Protein AF-A0A7S3GYN6-F1 (afdb_monomer_lite)

Foldseek 3Di:
DDDDDPDDLVVVQVLVPDPLCCCPVCDPHRHHVVQQDADKDKAWPADADPAFGTKIKIFGPDDDPVPNAFRWIWMWGDGPPFWTKIWIAGPVRDIDMDITGD

Secondary structure (DSSP, 8-state):
-----SS-HHHHHHHHH-THHHHHHTBTTTB-TTTS--PEEEEEEEEEETTTEEEEEEEE----TTSTT---EEEEEEETTTEEEEEEE-TTS-EEEEEEE-

Sequence (102 aa):
GMRDVPYGWDVALENVTDAAHVAVAHHNTLANRYTDPCPVEIKFVRRSTNKDGFKFQFRNKWKTPERLEEDMVSEMEFRPPSYHRVTTKLKNGASLTVVNNF

InterPro domains:
  IPR050584 Cholesterol 7-desaturase [PTHR21266] (2-92)

Radius of gyration: 14.58 Å; chains: 1; bounding box: 39×26×34 Å

Structure (mmCIF, N/CA/C/O backbone):
data_AF-A0A7S3GYN6-F1
#
_entry.id   AF-A0A7S3GYN6-F1
#
loop_
_atom_site.group_PDB
_atom_site.id
_atom_site.type_symbol
_atom_site.label_atom_id
_atom_site.label_alt_id
_atom_site.label_comp_id
_atom_site.label_asym_id
_atom_site.label_entity_id
_atom_site.label_seq_id
_atom_site.pdbx_PDB_ins_code
_atom_site.Cartn_x
_atom_site.Cartn_y
_atom_site.Cartn_z
_atom_site.occupancy
_atom_site.B_iso_or_equiv
_atom_site.auth_seq_id
_atom_site.auth_comp_id
_atom_site.auth_asym_id
_atom_site.auth_atom_id
_atom_site.pdbx_PDB_model_num
ATOM 1 N N . GLY A 1 1 ? -15.840 10.246 -10.758 1.00 42.03 1 GLY A N 1
ATOM 2 C CA . GLY A 1 1 ? -17.171 9.650 -10.977 1.00 42.03 1 GLY A CA 1
ATOM 3 C C . GLY A 1 1 ? -17.169 8.261 -10.386 1.00 42.03 1 GLY A C 1
ATOM 4 O O . GLY A 1 1 ? -16.136 7.609 -10.474 1.00 42.03 1 GLY A O 1
ATOM 5 N N . MET A 1 2 ? -18.268 7.846 -9.762 1.00 53.78 2 MET A N 1
ATOM 6 C CA . MET A 1 2 ? -18.449 6.470 -9.292 1.00 53.78 2 MET A CA 1
ATOM 7 C C . MET A 1 2 ? -18.635 5.576 -10.522 1.00 53.78 2 MET A C 1
ATOM 9 O O . MET A 1 2 ? -19.379 5.947 -11.431 1.00 53.78 2 MET A O 1
ATOM 13 N N . ARG A 1 3 ? -17.876 4.484 -10.614 1.00 65.81 3 ARG A N 1
ATOM 14 C CA . ARG A 1 3 ? -17.974 3.519 -11.712 1.00 65.81 3 ARG A CA 1
ATOM 15 C C . ARG A 1 3 ? -18.302 2.166 -11.115 1.00 65.81 3 ARG A C 1
ATOM 17 O O . ARG A 1 3 ? -17.574 1.714 -10.235 1.00 65.81 3 ARG A O 1
ATOM 24 N N . ASP A 1 4 ? -19.354 1.545 -11.624 1.00 73.31 4 ASP A N 1
ATOM 25 C CA . ASP A 1 4 ? -19.670 0.168 -11.285 1.00 73.31 4 ASP A CA 1
ATOM 26 C C . ASP A 1 4 ? -18.646 -0.754 -11.938 1.00 73.31 4 ASP A C 1
ATOM 28 O O . ASP A 1 4 ? -18.277 -0.601 -13.107 1.00 73.31 4 ASP A O 1
ATOM 32 N N . VAL A 1 5 ? -18.170 -1.705 -11.152 1.00 72.12 5 VAL A N 1
ATOM 33 C CA . VAL A 1 5 ? -17.217 -2.723 -11.567 1.00 72.12 5 VAL A CA 1
ATOM 34 C C . VAL A 1 5 ? -17.864 -4.089 -11.350 1.00 72.12 5 VAL A C 1
ATOM 36 O O . VAL A 1 5 ? -18.527 -4.277 -10.331 1.00 72.12 5 VAL A O 1
ATOM 39 N N . PRO A 1 6 ? -17.739 -5.046 -12.289 1.00 81.81 6 PRO A N 1
ATOM 40 C CA . PRO A 1 6 ? -18.439 -6.330 -12.221 1.00 81.81 6 PRO A CA 1
ATOM 41 C C . PRO A 1 6 ? -17.745 -7.310 -11.255 1.00 81.81 6 PRO A C 1
ATOM 43 O O . PRO A 1 6 ? -17.468 -8.454 -11.608 1.00 81.81 6 PRO A O 1
ATOM 46 N N . TYR A 1 7 ? -17.420 -6.852 -10.047 1.00 78.44 7 TYR A N 1
ATOM 47 C CA . TYR A 1 7 ? -16.845 -7.646 -8.966 1.00 78.44 7 TYR A CA 1
ATOM 48 C C . TYR A 1 7 ? -17.280 -7.100 -7.600 1.00 78.44 7 TYR A C 1
ATOM 50 O O . TYR A 1 7 ? -17.644 -5.932 -7.469 1.00 78.44 7 TYR A O 1
ATOM 58 N N . GLY A 1 8 ? -17.267 -7.967 -6.584 1.00 80.06 8 GLY A N 1
ATOM 59 C CA . GLY A 1 8 ? -17.649 -7.609 -5.218 1.00 80.06 8 GLY A CA 1
ATOM 60 C C . GLY A 1 8 ? -16.673 -6.628 -4.559 1.00 80.06 8 GLY A C 1
ATOM 61 O O . GLY A 1 8 ? -15.515 -6.494 -4.960 1.00 80.06 8 GLY A O 1
ATOM 62 N N . TRP A 1 9 ? -17.144 -5.926 -3.526 1.00 78.81 9 TRP A N 1
ATOM 63 C CA . TRP A 1 9 ? -16.329 -4.970 -2.763 1.00 78.81 9 TRP A CA 1
ATOM 64 C C . TRP A 1 9 ? -15.111 -5.634 -2.094 1.00 78.81 9 TRP A C 1
ATOM 66 O O . TRP A 1 9 ? -14.088 -4.989 -1.884 1.00 78.81 9 TRP A O 1
ATOM 76 N N . ASP A 1 10 ? -15.214 -6.924 -1.784 1.00 81.62 10 ASP A N 1
ATOM 77 C CA . ASP A 1 10 ? -14.167 -7.776 -1.230 1.00 81.62 10 ASP A CA 1
ATOM 78 C C . ASP A 1 10 ? -13.009 -7.959 -2.217 1.00 81.62 10 ASP A C 1
ATOM 80 O O . ASP A 1 10 ? -11.854 -7.734 -1.857 1.00 81.62 10 ASP A O 1
ATOM 84 N N . VAL A 1 11 ? -13.322 -8.243 -3.484 1.00 83.56 11 VAL A N 1
ATOM 85 C CA . VAL A 1 11 ? -12.334 -8.328 -4.572 1.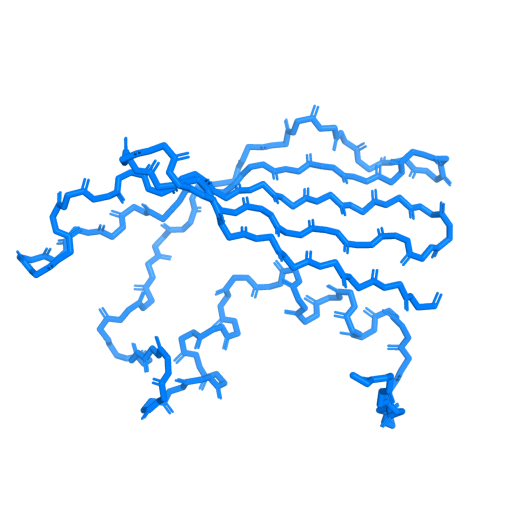00 83.56 11 VAL A CA 1
ATOM 86 C C . VAL A 1 11 ? -11.662 -6.972 -4.797 1.00 83.56 11 VAL A C 1
ATOM 88 O O . VAL A 1 11 ? -10.453 -6.891 -5.018 1.00 83.56 11 VAL A O 1
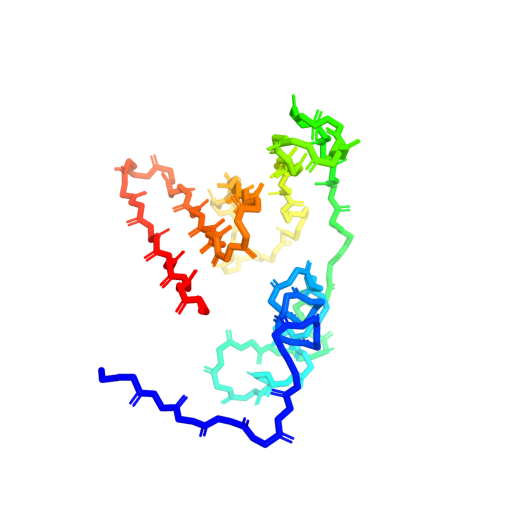ATOM 91 N N . ALA A 1 12 ? -12.431 -5.884 -4.702 1.00 79.88 12 ALA A N 1
ATOM 92 C CA . ALA A 1 12 ? -11.902 -4.528 -4.810 1.00 79.88 12 ALA A CA 1
ATOM 93 C C . ALA A 1 12 ? -10.931 -4.193 -3.666 1.00 79.88 12 ALA A C 1
ATOM 95 O O . ALA A 1 12 ? -9.875 -3.600 -3.896 1.00 79.88 12 ALA A O 1
ATOM 96 N N . LEU A 1 13 ? -11.291 -4.566 -2.434 1.00 82.25 13 LEU A N 1
ATOM 97 C CA . LEU A 1 13 ? -10.456 -4.383 -1.252 1.00 82.25 13 LEU A CA 1
ATOM 98 C C . LEU A 1 13 ? -9.148 -5.161 -1.398 1.00 82.25 13 LEU A C 1
ATOM 100 O O . LEU A 1 13 ? -8.087 -4.557 -1.266 1.00 82.25 13 LEU A O 1
ATOM 104 N N . GLU A 1 14 ? -9.219 -6.455 -1.720 1.00 83.62 14 GLU A N 1
ATOM 105 C CA . GLU A 1 14 ? -8.042 -7.308 -1.914 1.00 83.62 14 GLU A CA 1
ATOM 106 C C . GLU A 1 14 ? -7.103 -6.731 -2.977 1.00 83.62 14 GLU A C 1
ATOM 108 O O . GLU A 1 14 ? -5.910 -6.565 -2.724 1.00 83.62 14 GLU A O 1
ATOM 113 N N . ASN A 1 15 ? -7.647 -6.347 -4.135 1.00 83.88 15 ASN A N 1
ATOM 114 C CA . ASN A 1 15 ? -6.851 -5.830 -5.241 1.00 83.88 15 ASN A CA 1
ATOM 115 C C . ASN A 1 15 ? -6.122 -4.530 -4.879 1.00 83.88 15 ASN A C 1
ATOM 117 O O . ASN A 1 15 ? -4.920 -4.415 -5.098 1.00 83.88 15 ASN A O 1
ATOM 121 N N . VAL A 1 16 ? -6.824 -3.567 -4.273 1.00 79.94 16 VAL A N 1
ATOM 122 C CA . VAL A 1 16 ? -6.209 -2.293 -3.870 1.00 79.94 16 VAL A CA 1
ATOM 123 C C . VAL A 1 16 ? -5.186 -2.509 -2.746 1.00 79.94 16 VAL A C 1
ATOM 125 O O . VAL A 1 16 ? -4.215 -1.757 -2.660 1.00 79.94 16 VAL A O 1
ATOM 128 N N . THR A 1 17 ? -5.378 -3.531 -1.905 1.00 81.69 17 THR A N 1
ATOM 129 C CA . THR A 1 17 ? -4.468 -3.905 -0.813 1.00 81.69 17 THR A CA 1
ATOM 130 C C . THR A 1 17 ? -3.213 -4.653 -1.266 1.00 81.69 17 THR A C 1
ATOM 132 O O . THR A 1 17 ? -2.179 -4.550 -0.600 1.00 81.69 17 THR A O 1
ATOM 135 N N . ASP A 1 18 ? -3.252 -5.350 -2.399 1.00 82.19 18 ASP A N 1
ATOM 136 C CA . ASP A 1 18 ? -2.100 -6.064 -2.943 1.00 82.19 18 ASP A CA 1
ATOM 137 C C . ASP A 1 18 ? -1.072 -5.105 -3.561 1.00 82.19 18 ASP A C 1
ATOM 139 O O . ASP A 1 18 ? -1.280 -4.536 -4.628 1.00 82.19 18 ASP A O 1
ATOM 143 N N . ALA A 1 19 ? 0.093 -4.956 -2.931 1.00 73.50 19 ALA A N 1
ATOM 144 C CA . ALA A 1 19 ? 1.164 -4.117 -3.465 1.00 73.50 19 ALA A CA 1
ATOM 145 C C . ALA A 1 19 ? 1.732 -4.628 -4.807 1.00 73.50 19 ALA A C 1
ATOM 147 O O . ALA A 1 19 ? 2.283 -3.837 -5.577 1.00 73.50 19 ALA A O 1
ATOM 148 N N . ALA A 1 20 ? 1.608 -5.925 -5.110 1.00 77.62 20 ALA A N 1
ATOM 149 C CA . ALA A 1 20 ? 2.137 -6.503 -6.341 1.00 77.62 20 ALA A CA 1
ATOM 150 C C . ALA A 1 20 ? 1.315 -6.117 -7.582 1.00 77.62 20 ALA A C 1
ATOM 152 O O . ALA A 1 20 ? 1.872 -6.086 -8.687 1.00 77.62 20 ALA A O 1
ATOM 153 N N . HIS A 1 21 ? 0.030 -5.762 -7.425 1.00 82.38 21 HIS A N 1
ATOM 154 C CA . HIS A 1 21 ? -0.826 -5.421 -8.564 1.00 82.38 21 HIS A CA 1
ATOM 155 C C . HIS A 1 21 ? -0.271 -4.236 -9.357 1.00 82.38 21 HIS A C 1
ATOM 157 O O . HIS A 1 21 ? -0.407 -4.215 -10.574 1.00 82.38 21 HIS A O 1
ATOM 163 N N . VAL A 1 22 ? 0.388 -3.269 -8.708 1.00 74.81 22 VAL A N 1
ATOM 164 C CA . VAL A 1 22 ? 0.831 -2.044 -9.388 1.00 74.81 22 VAL A CA 1
ATOM 165 C C . VAL A 1 22 ? 1.852 -2.366 -10.476 1.00 74.81 22 VAL A C 1
ATOM 167 O O . VAL A 1 22 ? 1.681 -1.965 -11.625 1.00 74.81 22 VAL A O 1
ATOM 170 N N . ALA A 1 23 ? 2.882 -3.148 -10.144 1.00 75.06 23 ALA A N 1
ATOM 171 C CA . ALA A 1 23 ? 3.929 -3.509 -11.096 1.00 75.06 23 ALA A CA 1
ATOM 172 C C . ALA A 1 23 ? 3.396 -4.379 -12.245 1.00 75.06 23 ALA A C 1
ATOM 174 O O . ALA A 1 23 ? 3.878 -4.270 -13.372 1.00 75.06 23 ALA A O 1
ATOM 175 N N . VAL A 1 24 ? 2.406 -5.233 -11.967 1.00 78.38 24 VAL A N 1
ATOM 176 C CA . VAL A 1 24 ? 1.886 -6.215 -12.928 1.00 78.38 24 VAL A CA 1
ATOM 177 C C . VAL A 1 24 ? 0.742 -5.650 -13.774 1.00 78.38 24 VAL A C 1
ATOM 179 O O . VAL A 1 24 ? 0.813 -5.699 -15.000 1.00 78.38 24 VAL A O 1
ATOM 182 N N . ALA A 1 25 ? -0.298 -5.104 -13.145 1.00 80.12 25 ALA A N 1
ATOM 183 C CA . ALA A 1 25 ? -1.513 -4.617 -13.797 1.00 80.12 25 ALA A CA 1
ATOM 184 C C . ALA A 1 25 ? -1.341 -3.231 -14.437 1.00 80.12 25 ALA A C 1
ATOM 186 O O . ALA A 1 25 ? -1.998 -2.934 -15.433 1.00 80.12 25 ALA A O 1
ATOM 187 N N . HIS A 1 26 ? -0.434 -2.399 -13.914 1.00 75.69 26 HIS A N 1
ATOM 188 C CA . HIS A 1 26 ? -0.103 -1.090 -14.493 1.00 75.69 26 HIS A CA 1
ATOM 189 C C . HIS A 1 26 ? 1.249 -1.086 -15.216 1.00 75.69 26 HIS A C 1
ATOM 191 O O . HIS A 1 26 ? 1.881 -0.036 -15.378 1.00 75.69 26 HIS A O 1
ATOM 197 N N . HIS A 1 27 ? 1.686 -2.260 -15.685 1.00 79.06 27 HIS A N 1
ATOM 198 C CA . HIS A 1 27 ? 2.870 -2.377 -16.522 1.00 79.06 27 HIS A CA 1
ATOM 199 C C . HIS A 1 27 ? 2.742 -1.488 -17.772 1.00 79.06 27 HIS A C 1
ATOM 201 O O . HIS A 1 27 ? 1.707 -1.494 -18.437 1.00 79.06 27 HIS A O 1
ATOM 207 N N . ASN A 1 28 ? 3.796 -0.734 -18.092 1.00 77.12 28 ASN A N 1
ATOM 208 C CA . ASN A 1 28 ? 3.882 0.210 -19.218 1.00 77.12 28 ASN A CA 1
ATOM 209 C C . ASN A 1 28 ? 3.029 1.482 -19.082 1.00 77.12 28 ASN A C 1
ATOM 211 O O . ASN A 1 28 ? 3.029 2.299 -20.000 1.00 77.12 28 ASN A O 1
ATOM 215 N N . THR A 1 29 ? 2.331 1.683 -17.958 1.00 75.88 29 THR A N 1
ATOM 216 C CA . THR A 1 29 ? 1.601 2.933 -17.682 1.00 75.88 29 THR A CA 1
ATOM 217 C C . THR A 1 29 ? 2.142 3.642 -16.448 1.00 75.88 29 THR A C 1
ATOM 219 O O . THR A 1 29 ? 2.657 4.750 -16.561 1.00 75.88 29 THR A O 1
ATOM 222 N N . LEU A 1 30 ? 2.061 3.001 -15.280 1.00 67.00 30 LEU A N 1
ATOM 223 C CA . LEU A 1 30 ? 2.489 3.571 -13.996 1.00 67.00 30 LEU A CA 1
ATOM 224 C C . LEU A 1 30 ? 3.678 2.825 -13.375 1.00 67.00 30 LEU A C 1
ATOM 226 O O . LEU A 1 30 ? 4.312 3.353 -12.462 1.00 67.00 30 LEU A O 1
ATOM 230 N N . ALA A 1 31 ? 3.987 1.619 -13.859 1.00 70.56 31 ALA A N 1
ATOM 231 C CA . ALA A 1 31 ? 5.086 0.803 -13.354 1.00 70.56 31 ALA A CA 1
ATOM 232 C C . ALA A 1 31 ? 5.684 -0.133 -14.422 1.00 70.56 31 ALA A C 1
ATOM 234 O O . ALA A 1 31 ? 5.160 -0.296 -15.529 1.00 70.56 31 ALA A O 1
ATOM 235 N N . ASN A 1 32 ? 6.796 -0.782 -14.082 1.00 76.62 32 ASN A N 1
ATOM 236 C CA . ASN A 1 32 ? 7.460 -1.796 -14.892 1.00 76.62 32 ASN A CA 1
ATOM 237 C C . ASN A 1 32 ? 7.572 -3.126 -14.136 1.00 76.62 32 ASN A C 1
ATOM 239 O O . ASN A 1 32 ? 8.326 -3.247 -13.180 1.00 76.62 32 ASN A O 1
ATOM 243 N N . ARG A 1 33 ? 6.889 -4.168 -14.616 1.00 81.50 33 ARG A N 1
ATOM 244 C CA . ARG A 1 33 ? 6.869 -5.494 -13.983 1.00 81.50 33 ARG A CA 1
ATOM 245 C C . ARG A 1 33 ? 8.225 -6.191 -13.848 1.00 81.50 33 ARG A C 1
ATOM 247 O O . ARG A 1 33 ? 8.297 -7.190 -13.147 1.00 81.50 33 ARG A O 1
ATOM 254 N N . TYR A 1 34 ? 9.252 -5.750 -14.567 1.00 82.50 34 TYR A N 1
ATOM 255 C CA . TYR A 1 34 ? 10.580 -6.369 -14.557 1.00 82.50 34 TYR A CA 1
ATOM 256 C C . TYR A 1 34 ? 11.578 -5.590 -13.706 1.00 82.50 34 TYR A C 1
ATOM 258 O O . TYR A 1 34 ? 12.549 -6.168 -13.229 1.00 82.50 34 TYR A O 1
ATOM 266 N N . THR A 1 35 ? 11.341 -4.293 -13.517 1.00 76.62 35 THR A N 1
ATOM 267 C CA . THR A 1 35 ? 12.283 -3.391 -12.845 1.00 76.62 35 THR A CA 1
ATOM 268 C C . THR A 1 35 ? 11.688 -2.671 -11.647 1.00 76.62 35 THR A C 1
ATOM 270 O O . THR A 1 35 ? 12.412 -1.938 -11.004 1.00 76.62 35 THR A O 1
ATOM 273 N N . ASP A 1 36 ? 10.398 -2.818 -11.357 1.00 71.31 36 ASP A N 1
ATOM 274 C CA . ASP A 1 36 ? 9.747 -2.193 -10.203 1.00 71.31 36 ASP A CA 1
ATOM 275 C C . ASP A 1 36 ? 9.310 -3.166 -9.092 1.00 71.31 36 ASP A C 1
ATOM 277 O O . ASP A 1 36 ? 9.100 -2.678 -7.977 1.00 71.31 36 ASP A O 1
ATOM 281 N N . PRO A 1 37 ? 9.155 -4.502 -9.293 1.00 75.69 37 PRO A N 1
ATOM 282 C CA . PRO A 1 37 ? 8.858 -5.391 -8.177 1.00 75.69 37 PRO A CA 1
ATOM 283 C C . PRO A 1 37 ? 9.960 -5.349 -7.128 1.00 75.69 37 PRO A C 1
ATOM 285 O O . PRO A 1 37 ? 11.129 -5.599 -7.404 1.00 75.69 37 PRO A O 1
ATOM 288 N N . CYS A 1 38 ? 9.558 -5.096 -5.894 1.00 72.75 38 CYS A N 1
ATOM 289 C CA . CYS A 1 38 ? 10.455 -4.866 -4.782 1.00 72.75 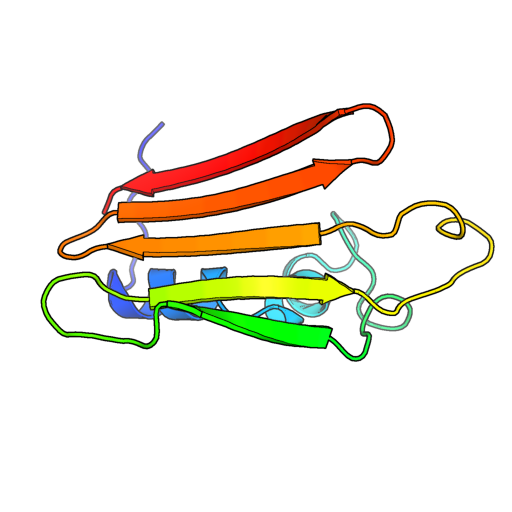38 CYS A CA 1
ATOM 290 C C . CYS A 1 38 ? 9.949 -5.592 -3.534 1.00 72.75 38 CYS A C 1
ATOM 292 O O . CYS A 1 38 ? 8.734 -5.707 -3.338 1.00 72.75 38 CYS A O 1
ATOM 294 N N . PRO A 1 39 ? 10.839 -6.010 -2.623 1.00 75.00 39 PRO A N 1
ATOM 295 C CA . PRO A 1 39 ? 10.412 -6.385 -1.288 1.00 75.00 39 PRO A CA 1
ATOM 296 C C . PRO A 1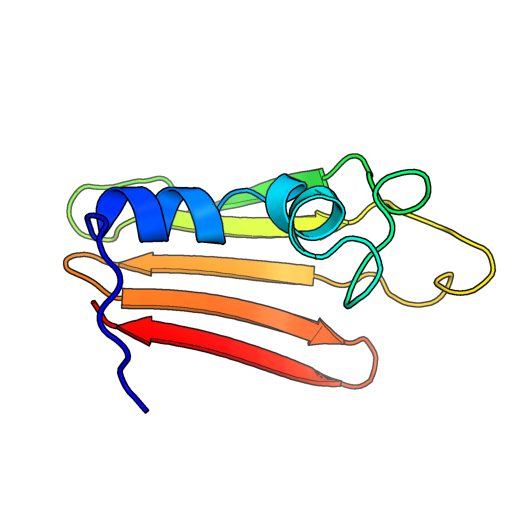 39 ? 9.688 -5.212 -0.620 1.00 75.00 39 PRO A C 1
ATOM 298 O O . PRO A 1 39 ? 10.219 -4.100 -0.533 1.00 75.00 39 PRO A O 1
ATOM 301 N N . VAL A 1 40 ? 8.477 -5.475 -0.137 1.00 76.50 40 VAL A N 1
ATOM 302 C CA . VAL A 1 40 ? 7.686 -4.516 0.631 1.00 76.50 40 VAL A CA 1
ATOM 303 C C . VAL A 1 40 ? 7.846 -4.841 2.107 1.00 76.50 40 VAL A C 1
ATOM 305 O O . VAL A 1 40 ? 7.647 -5.977 2.533 1.00 76.50 40 VAL A O 1
ATOM 308 N N . GLU A 1 41 ? 8.202 -3.841 2.905 1.00 81.25 41 GLU A N 1
ATOM 309 C CA . GLU A 1 41 ? 8.120 -3.963 4.357 1.00 81.25 41 GLU A CA 1
ATOM 310 C C . GLU A 1 41 ? 6.748 -3.489 4.817 1.00 81.25 41 GLU A C 1
ATOM 312 O O . GLU A 1 41 ? 6.392 -2.335 4.585 1.00 81.25 41 GLU A O 1
ATOM 317 N N . ILE A 1 42 ? 5.999 -4.365 5.487 1.00 85.62 42 ILE A N 1
ATOM 318 C CA . ILE A 1 42 ? 4.676 -4.062 6.035 1.00 85.62 42 ILE A CA 1
ATOM 319 C C . ILE A 1 42 ? 4.773 -3.957 7.556 1.00 85.62 42 ILE A C 1
ATOM 321 O O . ILE A 1 42 ? 5.211 -4.883 8.237 1.00 85.62 42 ILE A O 1
ATOM 325 N N . LYS A 1 43 ? 4.301 -2.837 8.100 1.00 89.75 43 LYS A N 1
ATOM 326 C CA . LYS A 1 43 ? 4.158 -2.594 9.534 1.00 89.75 43 LYS A CA 1
ATOM 327 C C . LYS A 1 43 ? 2.688 -2.385 9.872 1.00 89.75 43 LYS A C 1
ATOM 329 O O . LYS A 1 43 ? 2.105 -1.354 9.539 1.00 89.75 43 LYS A O 1
ATOM 334 N N . PHE A 1 44 ? 2.091 -3.329 10.590 1.00 89.25 44 PHE A N 1
ATOM 335 C CA . PHE A 1 44 ? 0.726 -3.173 11.091 1.00 89.25 44 PHE A CA 1
ATOM 336 C C . PHE A 1 44 ? 0.663 -2.067 12.152 1.00 89.25 44 PHE A C 1
ATOM 338 O O . PHE A 1 44 ? 1.327 -2.139 13.184 1.00 89.25 44 PHE A O 1
ATOM 345 N N . VAL A 1 45 ? -0.150 -1.044 11.889 1.00 91.94 45 VAL A N 1
ATOM 346 C CA . VAL A 1 45 ? -0.444 0.064 12.813 1.00 91.94 45 VAL A CA 1
ATOM 347 C C . VAL A 1 45 ? -1.683 -0.263 13.648 1.00 91.94 45 VAL A C 1
ATOM 349 O O . VAL A 1 45 ? -1.735 0.043 14.835 1.00 91.94 45 VAL A O 1
ATOM 352 N N . ARG A 1 46 ? -2.668 -0.929 13.037 1.00 91.81 46 ARG A N 1
ATOM 353 C CA . ARG A 1 46 ? -3.863 -1.477 13.683 1.00 91.81 46 ARG A CA 1
ATOM 354 C C . ARG A 1 46 ? -4.081 -2.889 13.153 1.00 91.81 46 ARG A C 1
ATOM 356 O O . ARG A 1 46 ? -4.216 -3.075 11.943 1.00 91.81 46 ARG A O 1
ATOM 363 N N . ARG A 1 47 ? -4.102 -3.878 14.052 1.00 87.56 47 ARG A N 1
ATOM 364 C CA . ARG A 1 47 ? -4.477 -5.252 13.685 1.00 87.56 47 ARG A CA 1
ATOM 365 C C . ARG A 1 47 ? -5.941 -5.288 13.255 1.00 87.56 47 ARG A C 1
ATOM 367 O O . ARG A 1 47 ? -6.732 -4.480 13.728 1.00 87.56 47 ARG A O 1
ATOM 374 N N . SER A 1 48 ? -6.270 -6.243 12.392 1.00 86.31 48 SER A N 1
ATOM 375 C CA . SER A 1 48 ? -7.635 -6.436 11.910 1.00 86.31 48 SER A CA 1
ATOM 376 C C . SER A 1 48 ? -8.596 -6.746 13.058 1.00 86.31 48 SER A C 1
ATOM 378 O O . SER A 1 48 ? -8.352 -7.666 13.841 1.00 86.31 48 SER A O 1
ATOM 380 N N . THR A 1 49 ? -9.688 -5.988 13.144 1.00 86.81 49 THR A N 1
ATOM 381 C CA . THR A 1 49 ? -10.855 -6.309 13.972 1.00 86.81 49 THR A CA 1
ATOM 382 C C . THR A 1 49 ? -12.131 -6.154 13.150 1.00 86.81 49 THR A C 1
ATOM 384 O O . THR A 1 49 ? -12.179 -5.416 12.165 1.00 86.81 49 THR A O 1
ATOM 387 N N . ASN A 1 50 ? -13.197 -6.823 13.582 1.00 81.62 50 ASN A N 1
ATOM 388 C CA . ASN A 1 50 ? -14.519 -6.718 12.964 1.00 81.62 50 ASN A CA 1
ATOM 389 C C . ASN A 1 50 ? -15.193 -5.346 13.156 1.00 81.62 50 ASN A C 1
ATOM 391 O O . ASN A 1 50 ? -16.184 -5.072 12.487 1.00 81.62 50 ASN A O 1
ATOM 395 N N . LYS A 1 51 ? -14.683 -4.495 14.056 1.00 85.88 51 LYS A N 1
ATOM 396 C CA . LYS A 1 51 ? -15.245 -3.165 14.338 1.00 85.88 51 LYS A CA 1
ATOM 397 C C . LYS A 1 51 ? -14.445 -2.040 13.692 1.00 85.88 51 LYS A C 1
ATOM 399 O O . LYS A 1 51 ? -15.023 -1.149 13.085 1.00 85.88 51 LYS A O 1
ATOM 404 N N . ASP A 1 52 ? -13.120 -2.108 13.785 1.00 86.31 52 ASP A N 1
ATOM 405 C CA . ASP A 1 52 ? -12.231 -1.000 13.417 1.00 86.31 52 ASP A CA 1
ATOM 406 C C . ASP A 1 52 ? -11.441 -1.268 12.128 1.00 86.31 52 ASP A C 1
ATOM 408 O O . ASP A 1 52 ? -10.636 -0.435 11.699 1.00 86.31 52 ASP A O 1
ATOM 412 N N . GLY A 1 53 ? -11.640 -2.434 11.506 1.00 91.12 53 GLY A N 1
ATOM 413 C CA . GLY A 1 53 ? -10.895 -2.859 10.326 1.00 91.12 53 GLY A CA 1
ATOM 414 C C . GLY A 1 53 ? -9.406 -2.994 10.619 1.00 91.12 53 GLY A C 1
ATOM 415 O O . GLY A 1 53 ? -9.008 -3.372 11.721 1.00 91.12 53 GLY A O 1
ATOM 416 N N . PHE A 1 54 ? -8.566 -2.666 9.641 1.00 92.06 54 PHE A N 1
ATOM 417 C CA . PHE A 1 54 ? -7.114 -2.770 9.754 1.00 92.06 54 PHE A CA 1
ATOM 418 C C . PHE A 1 54 ? -6.423 -1.519 9.232 1.00 92.06 54 PHE A C 1
ATOM 420 O O . PHE A 1 54 ? -6.971 -0.737 8.453 1.00 92.06 54 PHE A O 1
ATOM 427 N N . LYS A 1 55 ? -5.185 -1.335 9.678 1.00 93.62 55 LYS A N 1
ATOM 428 C CA . LYS A 1 55 ? -4.329 -0.259 9.205 1.00 93.62 55 LYS A CA 1
ATOM 429 C C . LYS A 1 55 ? -2.891 -0.723 9.187 1.00 93.62 55 LYS A C 1
ATOM 431 O O . LYS A 1 55 ? -2.395 -1.226 10.196 1.00 93.62 55 LYS A O 1
ATOM 436 N N . PHE A 1 56 ? -2.199 -0.516 8.083 1.00 91.31 56 PHE A N 1
ATOM 437 C CA . PHE A 1 56 ? -0.781 -0.819 8.002 1.00 91.31 56 PHE A CA 1
ATOM 438 C C . PHE A 1 56 ? -0.049 0.231 7.184 1.00 91.31 56 PHE A C 1
ATOM 440 O O . PHE A 1 56 ? -0.616 0.907 6.330 1.00 91.31 56 PHE A O 1
ATOM 447 N N . GLN A 1 57 ? 1.228 0.376 7.492 1.00 89.69 57 GLN A N 1
ATOM 448 C CA . GLN A 1 57 ? 2.163 1.137 6.692 1.00 89.69 57 GLN A CA 1
ATOM 449 C C . GLN A 1 57 ? 2.962 0.167 5.849 1.00 89.69 57 GLN A C 1
ATOM 451 O O . GLN A 1 57 ? 3.344 -0.898 6.332 1.00 89.69 57 GLN A O 1
ATOM 456 N N . PHE A 1 58 ? 3.226 0.544 4.611 1.00 83.44 58 PHE A N 1
ATOM 457 C CA . PHE A 1 58 ? 4.131 -0.190 3.760 1.00 83.44 58 PHE A CA 1
ATOM 458 C C . PHE A 1 58 ? 5.204 0.733 3.203 1.00 83.44 58 PHE A C 1
ATOM 460 O O . PHE A 1 58 ? 4.951 1.888 2.846 1.00 83.44 58 PHE A O 1
ATOM 467 N N . ARG A 1 59 ? 6.429 0.214 3.191 1.00 78.25 59 ARG A N 1
ATOM 468 C CA . ARG A 1 59 ? 7.603 0.880 2.640 1.00 78.25 59 ARG A CA 1
ATOM 469 C C . ARG A 1 59 ? 8.108 0.069 1.472 1.00 78.25 59 ARG A C 1
ATOM 471 O O . ARG A 1 59 ? 8.341 -1.136 1.592 1.00 78.25 59 ARG A O 1
ATOM 478 N N . ASN A 1 60 ? 8.290 0.758 0.360 1.00 70.25 60 ASN A N 1
ATOM 479 C CA . ASN A 1 60 ? 8.989 0.204 -0.773 1.00 70.25 60 ASN A CA 1
ATOM 480 C C . ASN A 1 60 ? 10.500 0.305 -0.496 1.00 70.25 60 ASN A C 1
ATOM 482 O O . ASN A 1 60 ? 10.998 1.393 -0.222 1.00 70.25 60 ASN A O 1
ATOM 486 N N . LYS A 1 61 ? 11.221 -0.824 -0.509 1.00 67.75 61 LYS A N 1
ATOM 487 C CA . LYS A 1 61 ? 12.682 -0.856 -0.291 1.00 67.75 61 LYS A CA 1
ATOM 488 C C . LYS A 1 61 ? 13.498 -0.689 -1.575 1.00 67.75 61 LYS A C 1
ATOM 490 O O . LYS A 1 61 ? 14.720 -0.837 -1.542 1.00 67.75 61 LYS A O 1
ATOM 495 N N . TRP A 1 62 ? 12.840 -0.425 -2.698 1.00 59.44 62 TRP A N 1
ATOM 496 C CA . TRP A 1 62 ? 13.485 -0.258 -3.988 1.00 59.44 62 TRP A CA 1
ATOM 497 C C . TRP A 1 62 ? 14.410 0.960 -4.003 1.00 59.44 62 TRP A C 1
ATOM 499 O O . TRP A 1 62 ? 14.032 2.052 -3.589 1.00 59.44 62 TRP A O 1
ATOM 509 N N . LYS A 1 63 ? 15.627 0.767 -4.513 1.00 54.34 63 LYS A N 1
ATOM 510 C CA . LYS A 1 63 ? 16.611 1.826 -4.744 1.00 54.34 63 LYS A CA 1
ATOM 511 C C . LYS A 1 63 ? 17.137 1.682 -6.171 1.00 54.34 63 LYS A C 1
ATOM 513 O O . LYS A 1 63 ? 18.137 1.003 -6.379 1.00 54.34 63 LYS A O 1
ATOM 518 N N . THR A 1 64 ? 16.466 2.274 -7.160 1.00 52.16 64 THR A N 1
ATOM 519 C CA . THR A 1 64 ? 17.090 2.496 -8.479 1.00 52.16 64 THR A CA 1
ATOM 520 C C . THR A 1 64 ? 17.780 3.850 -8.519 1.00 52.16 64 THR A C 1
ATOM 522 O O .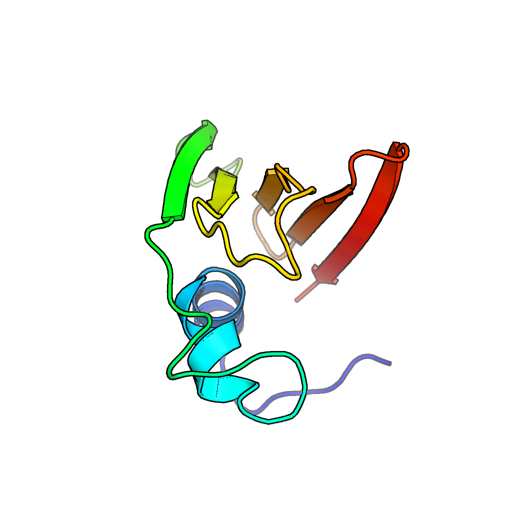 THR A 1 64 ? 17.295 4.763 -7.851 1.00 52.16 64 THR A O 1
ATOM 525 N N . PRO A 1 65 ? 18.848 4.010 -9.328 1.00 50.38 65 PRO A N 1
ATOM 526 C CA . PRO A 1 65 ? 19.529 5.282 -9.566 1.00 50.38 65 PRO A CA 1
ATOM 527 C C . PRO A 1 65 ? 18.590 6.453 -9.908 1.00 50.38 65 PRO A C 1
ATOM 529 O O . PRO A 1 65 ? 18.860 7.578 -9.499 1.00 50.38 65 PRO A O 1
ATOM 532 N N . GLU A 1 66 ? 17.461 6.200 -10.585 1.00 53.56 66 GLU A N 1
ATOM 533 C CA . GLU A 1 66 ? 16.476 7.239 -10.928 1.00 53.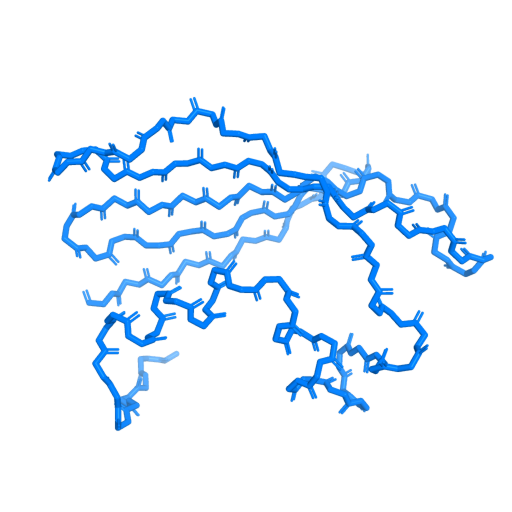56 66 GLU A CA 1
ATOM 534 C C . GLU A 1 66 ? 15.407 7.492 -9.843 1.00 53.56 66 GLU A C 1
ATOM 536 O O . GLU A 1 66 ? 14.715 8.505 -9.895 1.00 53.56 66 GLU A O 1
ATOM 541 N N . ARG A 1 67 ? 15.256 6.597 -8.852 1.00 54.75 67 ARG A N 1
ATOM 542 C CA . ARG A 1 67 ? 14.294 6.703 -7.727 1.00 54.75 67 ARG A CA 1
ATOM 543 C C . ARG A 1 67 ? 14.986 6.768 -6.353 1.00 54.75 67 ARG A C 1
ATOM 545 O O . ARG A 1 67 ? 14.351 6.517 -5.333 1.00 54.75 67 ARG A O 1
ATOM 552 N N . LEU A 1 68 ? 16.278 7.119 -6.315 1.00 47.78 68 LEU A N 1
ATOM 553 C CA . LEU A 1 68 ? 17.144 7.099 -5.119 1.00 47.78 68 LEU A CA 1
ATOM 554 C C . LEU A 1 68 ? 16.644 7.937 -3.934 1.00 47.78 68 LEU A C 1
ATOM 556 O O . LEU A 1 68 ? 17.132 7.757 -2.818 1.00 47.78 68 LEU A O 1
ATOM 560 N N . GLU A 1 69 ? 15.712 8.859 -4.154 1.00 47.78 69 GLU A N 1
ATOM 561 C CA . GLU A 1 69 ? 15.387 9.883 -3.169 1.00 47.78 69 GLU A CA 1
ATOM 562 C C . GLU A 1 69 ? 14.186 9.579 -2.277 1.00 47.78 69 GLU A C 1
ATOM 564 O O . GLU A 1 69 ? 14.055 10.235 -1.252 1.00 47.78 69 GLU A O 1
ATOM 569 N N . GLU A 1 70 ? 13.318 8.609 -2.548 1.00 55.41 70 GLU A N 1
ATOM 570 C CA . GLU A 1 70 ? 12.039 8.586 -1.827 1.00 55.41 70 GLU A CA 1
ATOM 571 C C . GLU A 1 70 ? 11.852 7.338 -0.965 1.00 55.41 70 GLU A C 1
ATOM 573 O O . GLU A 1 70 ? 11.346 6.312 -1.409 1.00 55.41 70 GLU A O 1
ATOM 578 N N . ASP A 1 71 ? 12.178 7.473 0.328 1.00 59.78 71 ASP A N 1
ATOM 579 C CA . ASP A 1 71 ? 11.556 6.689 1.404 1.00 59.78 71 ASP A CA 1
ATOM 580 C C . ASP A 1 71 ? 10.048 7.013 1.432 1.00 59.78 71 ASP A C 1
ATOM 582 O O . ASP A 1 71 ? 9.544 7.707 2.320 1.00 59.78 71 ASP A O 1
ATOM 586 N N . MET A 1 72 ? 9.317 6.558 0.413 1.00 68.31 72 MET A N 1
ATOM 587 C CA . MET A 1 72 ? 7.874 6.707 0.330 1.00 68.31 72 MET A CA 1
ATOM 588 C C . MET A 1 72 ? 7.254 5.809 1.392 1.00 68.31 72 MET A C 1
ATOM 590 O O . MET A 1 72 ? 7.356 4.579 1.348 1.00 68.31 72 MET A O 1
ATOM 594 N N . VAL A 1 73 ? 6.589 6.436 2.356 1.00 78.19 73 VAL A N 1
ATOM 595 C CA . VAL A 1 73 ? 5.765 5.719 3.323 1.00 78.19 73 VAL A CA 1
ATOM 596 C C . VAL A 1 73 ? 4.332 5.833 2.859 1.00 78.19 73 VAL A C 1
ATOM 598 O O . VAL A 1 73 ? 3.765 6.930 2.814 1.00 78.19 73 VAL A O 1
ATOM 601 N N . SER A 1 74 ? 3.758 4.685 2.531 1.00 84.44 74 SER A N 1
ATOM 602 C CA . SER A 1 74 ? 2.341 4.582 2.238 1.00 84.44 74 SER A CA 1
ATOM 603 C C . SER A 1 74 ? 1.618 3.981 3.427 1.00 84.44 74 SER A C 1
ATOM 605 O O . SER A 1 74 ? 2.129 3.101 4.118 1.00 84.44 74 SER A O 1
ATOM 607 N N . GLU A 1 75 ? 0.425 4.481 3.688 1.00 90.38 75 GLU A N 1
ATOM 608 C CA . GLU A 1 75 ? -0.454 4.011 4.737 1.00 90.38 75 GLU A CA 1
ATOM 609 C C . GLU A 1 75 ? -1.767 3.574 4.112 1.00 90.38 75 GLU A C 1
ATOM 611 O O . GLU A 1 75 ? -2.397 4.338 3.383 1.00 90.38 75 GLU A O 1
ATOM 616 N N . MET A 1 76 ? -2.174 2.351 4.419 1.00 90.69 76 MET A N 1
ATOM 617 C CA . MET A 1 76 ? -3.447 1.797 4.004 1.00 90.69 76 MET A CA 1
ATOM 618 C C . MET A 1 76 ? -4.339 1.604 5.218 1.00 90.69 76 MET A C 1
ATOM 620 O O . MET A 1 76 ? -3.920 1.051 6.237 1.00 90.69 76 MET A O 1
ATOM 624 N N . GLU A 1 77 ? -5.575 2.066 5.104 1.00 92.88 77 GLU A N 1
ATOM 625 C CA . GLU A 1 77 ? -6.583 1.965 6.141 1.00 92.88 77 GLU A CA 1
ATOM 626 C C . GLU A 1 77 ? -7.895 1.461 5.559 1.00 92.88 77 GLU A C 1
ATOM 628 O O . GLU A 1 77 ? -8.477 2.094 4.681 1.00 92.88 77 GLU A O 1
ATOM 633 N N . PHE A 1 78 ? -8.383 0.366 6.129 1.00 91.06 78 PHE A N 1
ATOM 634 C CA . PHE A 1 78 ? -9.746 -0.096 5.946 1.00 91.06 78 PHE A CA 1
ATOM 635 C C . PHE A 1 78 ? -10.541 0.116 7.238 1.00 91.06 78 PHE A C 1
ATOM 637 O O . PHE A 1 78 ? -10.046 -0.172 8.337 1.00 91.06 78 PHE A O 1
ATOM 644 N N . ARG A 1 79 ? -11.779 0.603 7.116 1.00 90.44 79 ARG A N 1
ATOM 645 C CA . ARG A 1 79 ? -12.778 0.594 8.191 1.00 90.44 79 ARG A CA 1
ATOM 646 C C . ARG A 1 79 ? -14.104 0.047 7.654 1.00 90.44 79 ARG A C 1
ATOM 648 O O . ARG A 1 79 ? -14.594 0.561 6.647 1.00 90.44 79 ARG A O 1
ATOM 655 N N . PRO A 1 80 ? -14.713 -0.939 8.333 1.00 85.31 80 PRO A N 1
ATOM 656 C CA . PRO A 1 80 ? -16.054 -1.389 8.002 1.00 85.31 80 PRO A CA 1
ATOM 657 C C . PRO A 1 80 ? -17.073 -0.232 8.048 1.00 85.31 80 PRO A C 1
ATOM 659 O O . PRO A 1 80 ? -16.917 0.680 8.865 1.00 85.31 80 PRO A O 1
ATOM 662 N N . PRO A 1 81 ? -18.131 -0.271 7.220 1.00 83.94 81 PRO A N 1
ATOM 663 C CA . PRO A 1 81 ? -18.404 -1.308 6.224 1.00 83.94 81 PRO A CA 1
ATOM 664 C C . PRO A 1 81 ? -17.632 -1.129 4.908 1.00 83.94 81 PRO A C 1
ATOM 666 O O . PRO A 1 81 ? -17.404 -2.123 4.231 1.00 83.94 81 PRO A O 1
ATOM 669 N N . SER A 1 82 ? -17.215 0.088 4.545 1.00 83.31 82 SER A N 1
ATOM 670 C CA . SER A 1 82 ? -16.761 0.343 3.170 1.00 83.31 82 SER A CA 1
ATOM 671 C C . SER A 1 82 ? -15.686 1.411 2.988 1.00 83.31 82 SER A C 1
ATOM 673 O O . SER A 1 82 ? -15.352 1.763 1.856 1.00 83.31 82 SER A O 1
ATOM 675 N N . TYR A 1 83 ? -15.101 1.918 4.073 1.00 88.06 83 TYR A N 1
ATOM 676 C CA . TYR A 1 83 ? -14.057 2.928 3.971 1.00 88.06 83 TYR A CA 1
ATOM 677 C C . TYR A 1 83 ? -12.716 2.278 3.652 1.00 88.06 83 TYR A C 1
ATOM 679 O O . TYR A 1 83 ? -12.179 1.532 4.472 1.00 88.06 83 TYR A O 1
ATOM 687 N N . HIS A 1 84 ? -12.137 2.621 2.506 1.00 88.38 84 HIS A N 1
ATOM 688 C CA . HIS A 1 84 ? -10.778 2.239 2.155 1.00 88.38 84 HIS A CA 1
ATOM 689 C C . HIS A 1 84 ? -9.980 3.472 1.727 1.00 88.38 84 HIS A C 1
ATOM 691 O O . HIS A 1 84 ? -10.351 4.183 0.797 1.00 88.38 84 HIS A O 1
ATOM 697 N N . ARG A 1 85 ? -8.863 3.736 2.406 1.00 90.62 85 ARG A N 1
ATOM 698 C CA . ARG A 1 85 ? -7.955 4.839 2.094 1.00 90.62 85 ARG A CA 1
ATOM 699 C C . ARG A 1 85 ? -6.527 4.347 1.932 1.00 90.62 85 ARG A C 1
ATOM 701 O O . ARG A 1 85 ? -6.024 3.626 2.790 1.00 90.62 85 ARG A O 1
ATOM 708 N N . VAL A 1 86 ? -5.855 4.855 0.905 1.00 88.00 86 VAL A N 1
ATOM 709 C CA . VAL A 1 86 ? -4.406 4.753 0.726 1.00 88.00 86 VAL A CA 1
ATOM 710 C C . VAL A 1 86 ? -3.826 6.160 0.677 1.00 88.00 86 VAL A C 1
ATOM 712 O O . VAL A 1 86 ? -4.256 6.976 -0.135 1.00 88.00 86 VAL A O 1
ATOM 715 N N . THR A 1 87 ? -2.865 6.461 1.546 1.00 89.00 87 THR A N 1
ATOM 716 C CA . THR A 1 87 ? -2.148 7.741 1.553 1.00 89.00 87 THR A CA 1
ATOM 717 C C . THR A 1 87 ? -0.656 7.498 1.425 1.00 89.00 87 THR A C 1
ATOM 719 O O . THR A 1 87 ? -0.062 6.853 2.284 1.00 89.00 87 THR A O 1
ATOM 722 N N . THR A 1 88 ? -0.036 8.075 0.403 1.00 84.12 88 THR A N 1
ATOM 723 C CA . THR A 1 88 ? 1.415 8.067 0.206 1.00 84.12 88 THR A CA 1
ATOM 724 C C . THR A 1 88 ? 1.966 9.449 0.517 1.00 84.12 88 THR A C 1
ATOM 726 O O . THR A 1 88 ? 1.510 10.441 -0.053 1.00 84.12 88 THR A O 1
ATOM 729 N N . LYS A 1 89 ? 2.936 9.529 1.434 1.00 82.44 89 LYS A N 1
ATOM 730 C CA . LYS A 1 89 ? 3.638 10.779 1.756 1.00 82.44 89 LYS A CA 1
ATOM 731 C C . LYS A 1 89 ? 4.977 10.834 1.030 1.00 82.44 89 LYS A C 1
ATOM 733 O O . LYS A 1 89 ? 5.756 9.885 1.110 1.00 82.44 89 LYS A O 1
ATOM 738 N N . LEU A 1 90 ? 5.230 11.956 0.365 1.00 76.00 90 LEU A N 1
ATOM 739 C CA . LEU A 1 90 ? 6.485 12.263 -0.315 1.00 76.00 90 LEU A CA 1
ATOM 740 C C . LEU A 1 90 ? 7.421 13.029 0.630 1.00 76.00 90 LEU A C 1
ATOM 742 O O . LEU A 1 90 ? 6.964 13.704 1.559 1.00 76.00 90 LEU A O 1
ATOM 746 N N . LYS A 1 91 ? 8.738 12.968 0.391 1.00 70.94 91 LYS A N 1
ATOM 747 C CA . LYS A 1 91 ? 9.739 13.668 1.224 1.00 70.94 91 LYS A CA 1
ATOM 748 C C . LYS A 1 91 ? 9.531 15.184 1.271 1.00 70.94 91 LYS A C 1
ATOM 750 O O . LYS A 1 91 ? 9.787 15.801 2.299 1.00 70.94 91 LYS A O 1
ATOM 755 N N . ASN A 1 92 ? 9.050 15.777 0.180 1.00 77.81 92 ASN A N 1
ATOM 756 C CA . ASN A 1 92 ? 8.787 17.216 0.075 1.00 77.81 92 ASN A CA 1
ATOM 757 C C . ASN A 1 92 ? 7.543 17.681 0.866 1.00 77.81 92 ASN A C 1
ATOM 759 O O . ASN A 1 92 ? 7.155 18.842 0.768 1.00 77.81 92 ASN A O 1
ATOM 763 N N . GLY A 1 93 ? 6.899 16.787 1.626 1.00 78.06 93 GLY A N 1
ATOM 764 C CA . GLY A 1 93 ? 5.700 17.079 2.410 1.00 78.06 93 GLY A CA 1
ATOM 765 C C . GLY A 1 93 ? 4.393 16.969 1.624 1.00 78.06 93 GLY A C 1
ATOM 766 O O . GLY A 1 93 ? 3.324 17.014 2.234 1.00 78.06 93 GLY A O 1
ATOM 767 N N . ALA A 1 94 ? 4.446 16.774 0.303 1.00 79.25 94 ALA A N 1
ATOM 768 C CA . ALA A 1 94 ? 3.258 16.484 -0.486 1.00 79.25 94 ALA A CA 1
ATOM 769 C C . ALA A 1 94 ? 2.703 15.092 -0.148 1.00 79.25 94 ALA A C 1
ATOM 771 O O . ALA A 1 94 ? 3.412 14.192 0.315 1.00 79.25 94 ALA A O 1
ATOM 772 N N . SER A 1 95 ? 1.408 14.906 -0.390 1.00 82.69 95 SER A N 1
ATOM 773 C CA . SER A 1 95 ? 0.766 13.610 -0.205 1.00 82.69 95 SER A CA 1
ATOM 774 C C . SER A 1 95 ? -0.222 13.324 -1.320 1.00 82.69 95 SER A C 1
ATOM 776 O O . SER A 1 95 ? -0.944 14.216 -1.764 1.00 82.69 95 SER A O 1
ATOM 778 N N . LEU A 1 96 ? -0.257 12.066 -1.742 1.00 82.12 96 LEU A N 1
ATOM 779 C CA . LEU A 1 96 ? -1.282 11.530 -2.622 1.00 82.12 96 LEU A CA 1
ATOM 780 C C . LEU A 1 96 ? -2.224 10.682 -1.775 1.00 82.12 96 LEU A C 1
ATOM 782 O O . LEU A 1 96 ? -1.770 9.818 -1.028 1.00 82.12 96 LEU A O 1
ATOM 786 N N . THR A 1 97 ? -3.528 10.933 -1.872 1.00 86.00 97 THR A N 1
ATOM 787 C CA . THR A 1 97 ? -4.542 10.144 -1.166 1.00 86.00 97 THR A CA 1
ATOM 788 C C . THR A 1 97 ? -5.581 9.625 -2.145 1.00 86.00 97 THR A C 1
ATOM 790 O O . THR A 1 97 ? -6.178 10.399 -2.887 1.00 86.00 97 THR A O 1
ATOM 793 N N . VAL A 1 98 ? -5.820 8.318 -2.095 1.00 83.25 98 VAL A N 1
ATOM 794 C CA . VAL A 1 98 ? -6.922 7.638 -2.775 1.00 83.25 98 VAL A CA 1
ATOM 795 C C . VAL A 1 98 ? -7.911 7.184 -1.710 1.00 83.25 98 VAL A C 1
ATOM 797 O O . VAL A 1 98 ? -7.519 6.559 -0.724 1.00 83.25 98 VAL A O 1
ATOM 800 N N . VAL A 1 99 ? -9.189 7.515 -1.895 1.00 85.50 99 VAL A N 1
ATOM 801 C CA . VAL A 1 99 ? -10.284 7.062 -1.030 1.00 85.50 99 VAL A CA 1
ATOM 802 C C . VAL A 1 99 ? -11.308 6.343 -1.893 1.00 85.50 99 VAL A C 1
ATOM 804 O O . VAL A 1 99 ? -11.851 6.935 -2.824 1.00 85.50 99 VAL A O 1
ATOM 807 N N . ASN A 1 100 ? -11.576 5.087 -1.555 1.00 78.81 100 ASN A N 1
ATOM 808 C CA . ASN A 1 100 ? -12.649 4.288 -2.120 1.00 78.81 100 ASN A CA 1
ATOM 809 C C . ASN A 1 100 ? -13.734 4.140 -1.052 1.00 78.81 100 ASN A C 1
ATOM 811 O O . ASN A 1 100 ? -13.453 3.695 0.063 1.00 78.81 100 ASN A O 1
ATOM 815 N N . ASN A 1 101 ? -14.954 4.538 -1.402 1.00 71.69 101 ASN A N 1
ATOM 816 C CA . ASN A 1 101 ? -16.149 4.258 -0.619 1.00 71.69 101 ASN A CA 1
ATOM 817 C C . ASN A 1 101 ? -16.990 3.303 -1.461 1.00 71.69 101 ASN A C 1
ATOM 819 O O . ASN A 1 101 ? -17.422 3.684 -2.552 1.00 71.69 101 ASN A O 1
ATOM 823 N N . PHE A 1 102 ? -17.131 2.073 -0.980 1.00 66.56 102 PHE A N 1
ATOM 824 C CA . PHE A 1 102 ? -18.017 1.072 -1.573 1.00 66.56 102 PHE A CA 1
ATOM 825 C C . PHE A 1 102 ? -19.437 1.189 -1.009 1.00 66.56 102 PHE A C 1
ATOM 827 O O . PHE A 1 102 ? -19.587 1.675 0.142 1.00 66.56 102 PHE A O 1
#

Organism: NCBI:txid89044

pLDDT: mean 77.9, std 11.37, range [42.03, 93.62]